Protein AF-A0A0S6YYJ4-F1 (afdb_monomer_lite)

Organism: NCBI:txid1475481

Radius of gyration: 20.2 Å; chains: 1; bounding box: 62×36×44 Å

Foldseek 3Di:
DDDDDDDDDDDDDDDDPDDDAEAAADEDEDPDPPDDDDHYHYDYPPCVLVDQLVRLCVVLVFDDDPQKTKWKAFAAPQCHDPVPWHQPFQDKTFDPQADQDLAPDRFDKTASALVLNCVVVVVGPWMWIFIDGSVQWHWHDDDRTMIGGGMTDGHIFTDDRGRHGDD

Structure (mmCIF, N/CA/C/O backbone):
data_AF-A0A0S6YYJ4-F1
#
_entry.id   AF-A0A0S6YYJ4-F1
#
loop_
_atom_site.group_PDB
_atom_site.id
_atom_site.type_symbol
_atom_site.label_atom_id
_atom_site.label_alt_id
_atom_site.label_comp_id
_atom_site.label_asym_id
_atom_site.label_entity_id
_atom_site.label_seq_id
_atom_site.pdbx_PDB_ins_code
_atom_site.Cartn_x
_atom_site.Cartn_y
_atom_site.Cartn_z
_atom_site.occupancy
_atom_site.B_iso_or_equiv
_atom_site.auth_seq_id
_atom_site.auth_comp_id
_atom_site.auth_asym_id
_atom_site.auth_atom_id
_atom_site.pdbx_PDB_model_num
ATOM 1 N N . MET A 1 1 ? 45.258 -6.338 -15.978 1.00 53.59 1 MET A N 1
ATOM 2 C CA . MET A 1 1 ? 43.999 -6.770 -15.334 1.00 53.59 1 MET A CA 1
ATOM 3 C C . MET A 1 1 ? 43.827 -5.919 -14.090 1.00 53.59 1 MET A C 1
ATOM 5 O O . MET A 1 1 ? 44.724 -5.930 -13.261 1.00 53.59 1 MET A O 1
ATOM 9 N N . ALA A 1 2 ? 42.749 -5.143 -13.988 1.00 66.88 2 ALA A N 1
ATOM 10 C CA . ALA A 1 2 ? 42.392 -4.485 -12.735 1.00 66.88 2 ALA A CA 1
ATOM 11 C C . ALA A 1 2 ? 41.446 -5.420 -11.973 1.00 66.88 2 ALA A C 1
ATOM 13 O O . ALA A 1 2 ? 40.496 -5.934 -12.560 1.00 66.88 2 ALA A O 1
ATOM 14 N N . SER A 1 3 ? 41.733 -5.675 -10.699 1.00 74.06 3 SER A N 1
ATOM 15 C CA . SER A 1 3 ? 40.822 -6.374 -9.793 1.00 74.06 3 SER A CA 1
ATOM 16 C C . SER A 1 3 ? 40.541 -5.456 -8.613 1.00 74.06 3 SER A C 1
ATOM 18 O O . SER A 1 3 ? 41.418 -4.704 -8.189 1.00 74.06 3 SER A O 1
ATOM 20 N N . VAL A 1 4 ? 39.302 -5.473 -8.136 1.00 76.69 4 VAL A N 1
ATOM 21 C CA . VAL A 1 4 ? 38.870 -4.694 -6.979 1.00 76.69 4 VAL A CA 1
ATOM 22 C C . VAL A 1 4 ? 38.324 -5.684 -5.965 1.00 76.69 4 VAL A C 1
ATOM 24 O O . VAL A 1 4 ? 37.428 -6.462 -6.286 1.00 76.69 4 VAL A O 1
ATOM 27 N N . THR A 1 5 ? 38.856 -5.640 -4.748 1.00 83.75 5 THR A N 1
ATOM 28 C CA . THR A 1 5 ? 38.280 -6.326 -3.592 1.00 83.75 5 THR A CA 1
ATOM 29 C C . THR A 1 5 ? 37.592 -5.273 -2.742 1.00 83.75 5 THR A C 1
ATOM 31 O O . THR A 1 5 ? 38.235 -4.321 -2.305 1.00 83.75 5 THR A O 1
ATOM 34 N N . ALA A 1 6 ? 36.293 -5.437 -2.516 1.00 82.31 6 ALA A N 1
ATOM 35 C CA . ALA A 1 6 ? 35.513 -4.578 -1.637 1.00 82.31 6 ALA A CA 1
ATOM 36 C C . ALA A 1 6 ? 34.917 -5.415 -0.499 1.00 82.31 6 ALA A C 1
ATOM 38 O O . ALA A 1 6 ? 34.534 -6.567 -0.708 1.00 82.31 6 ALA A O 1
ATOM 39 N N . CYS A 1 7 ? 34.848 -4.843 0.700 1.00 81.94 7 CYS A N 1
ATOM 40 C CA . CYS A 1 7 ? 34.252 -5.459 1.883 1.00 81.94 7 CYS A CA 1
ATOM 41 C C . CYS A 1 7 ? 33.232 -4.506 2.524 1.00 81.94 7 CYS A C 1
ATOM 43 O O . CYS A 1 7 ? 33.283 -3.294 2.315 1.00 81.94 7 CYS A O 1
ATOM 45 N N . GLY A 1 8 ? 32.287 -5.059 3.287 1.00 87.44 8 GLY A N 1
ATOM 46 C CA . GLY A 1 8 ? 31.156 -4.298 3.824 1.00 87.44 8 GLY A CA 1
ATOM 47 C C . GLY A 1 8 ? 30.145 -3.919 2.736 1.00 87.44 8 GLY A C 1
ATOM 48 O O . GLY A 1 8 ? 29.854 -4.720 1.848 1.00 87.44 8 GLY A O 1
ATOM 49 N N . SER A 1 9 ? 29.609 -2.701 2.812 1.00 82.62 9 SER A N 1
ATOM 50 C CA . SER A 1 9 ? 28.680 -2.156 1.817 1.00 82.62 9 SER A CA 1
ATOM 51 C C . SER A 1 9 ? 29.449 -1.444 0.706 1.00 82.62 9 SER A C 1
ATOM 53 O O . SER A 1 9 ? 30.048 -0.396 0.937 1.00 82.62 9 SER A O 1
ATOM 55 N N . ALA A 1 10 ? 29.409 -1.991 -0.509 1.00 82.69 10 ALA A N 1
ATOM 56 C CA . ALA A 1 10 ? 30.028 -1.395 -1.690 1.00 82.69 10 ALA A CA 1
ATOM 57 C C . ALA A 1 10 ? 28.970 -1.069 -2.751 1.00 82.69 10 ALA A C 1
ATOM 59 O O . ALA A 1 10 ? 28.035 -1.837 -2.961 1.00 82.69 10 ALA A O 1
ATOM 60 N N . SER A 1 11 ? 29.127 0.068 -3.429 1.00 84.25 11 SER A N 1
ATOM 61 C CA . SER A 1 11 ? 28.298 0.473 -4.572 1.00 84.25 11 SER A CA 1
ATOM 62 C C . SER A 1 11 ? 29.189 0.677 -5.792 1.00 84.25 11 SER A C 1
ATOM 64 O O . SER A 1 11 ? 30.257 1.276 -5.681 1.00 84.25 11 SER A O 1
ATOM 66 N N . VAL A 1 12 ? 28.762 0.170 -6.950 1.00 84.38 12 VAL A N 1
ATOM 67 C CA . VAL A 1 12 ? 29.508 0.268 -8.212 1.00 84.38 12 VAL A CA 1
ATOM 68 C C . VAL A 1 12 ? 28.608 0.874 -9.280 1.00 84.38 12 VAL A C 1
ATOM 70 O O . VAL A 1 12 ? 27.524 0.357 -9.542 1.00 84.38 12 VAL A O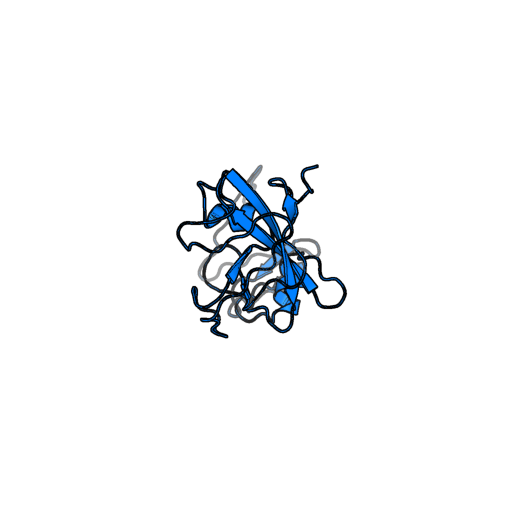 1
ATOM 73 N N . THR A 1 13 ? 29.092 1.929 -9.933 1.00 86.00 13 THR A N 1
ATOM 74 C CA . THR A 1 13 ? 28.468 2.519 -11.122 1.00 86.00 13 THR A CA 1
ATOM 75 C C . THR A 1 13 ? 29.317 2.168 -12.338 1.00 86.00 13 THR A C 1
ATOM 77 O O . THR A 1 13 ? 30.500 2.495 -12.384 1.00 86.00 13 THR A O 1
ATOM 80 N N . ALA A 1 14 ? 28.720 1.489 -13.315 1.00 84.81 14 ALA A N 1
ATOM 81 C CA . ALA A 1 14 ? 29.358 1.111 -14.572 1.00 84.81 14 ALA A CA 1
ATOM 82 C C . ALA A 1 14 ? 28.777 1.961 -15.716 1.00 84.81 14 ALA A C 1
ATOM 84 O O . ALA A 1 14 ? 27.557 2.025 -15.863 1.00 84.81 14 ALA A O 1
ATOM 85 N N . CYS A 1 15 ? 29.628 2.611 -16.513 1.00 84.44 15 CYS A N 1
ATOM 86 C CA . CYS A 1 15 ? 29.230 3.467 -17.637 1.00 84.44 15 CYS A CA 1
ATOM 87 C C . CYS A 1 15 ? 29.940 3.077 -18.945 1.00 84.44 15 CYS A C 1
ATOM 89 O O . CYS A 1 15 ? 30.876 2.273 -18.950 1.00 84.44 15 CYS A O 1
ATOM 91 N N . ASP A 1 16 ? 29.463 3.633 -20.060 1.00 86.75 16 ASP A N 1
ATOM 92 C CA . ASP A 1 16 ? 29.984 3.427 -21.416 1.00 86.75 16 ASP A CA 1
ATOM 93 C C . ASP A 1 16 ? 30.086 1.945 -21.819 1.00 86.75 16 ASP A C 1
ATOM 95 O O . ASP A 1 16 ? 29.070 1.284 -22.022 1.00 86.75 16 ASP A O 1
ATOM 99 N N . SER A 1 17 ? 31.304 1.414 -21.950 1.00 83.56 17 SER A N 1
ATOM 100 C CA . SER A 1 17 ? 31.572 0.037 -22.401 1.00 83.56 17 SER A CA 1
ATOM 101 C C . SER A 1 17 ? 31.858 -0.941 -21.251 1.00 83.56 17 SER A C 1
ATOM 103 O O . SER A 1 17 ? 32.466 -1.991 -21.461 1.00 83.56 17 SER A O 1
ATOM 105 N N . ALA A 1 18 ? 31.452 -0.609 -20.023 1.00 82.44 18 ALA A N 1
ATOM 106 C CA . ALA A 1 18 ? 31.609 -1.487 -18.868 1.00 82.44 18 ALA A CA 1
ATOM 107 C C . ALA A 1 18 ? 30.569 -2.627 -18.852 1.00 82.44 18 ALA A C 1
ATOM 109 O O . ALA A 1 18 ? 29.426 -2.467 -19.277 1.00 82.44 18 ALA A O 1
ATOM 110 N N . SER A 1 19 ? 30.954 -3.790 -18.316 1.00 82.38 19 SER A N 1
ATOM 111 C CA . SER A 1 19 ? 30.056 -4.934 -18.107 1.00 82.38 19 SER A CA 1
ATOM 112 C C . SER A 1 19 ? 30.225 -5.515 -16.704 1.00 82.38 19 SER A C 1
ATOM 114 O O . SER A 1 19 ? 31.321 -5.508 -16.145 1.00 82.38 19 SER A O 1
ATOM 116 N N . VAL A 1 20 ? 29.129 -6.018 -16.132 1.00 85.56 20 VAL A N 1
ATOM 117 C CA . VAL A 1 20 ? 29.106 -6.692 -14.827 1.00 85.56 20 VAL A CA 1
ATOM 118 C C . VAL A 1 20 ? 28.592 -8.111 -15.036 1.00 85.56 20 VAL A C 1
ATOM 120 O O . VAL A 1 20 ? 27.546 -8.310 -15.652 1.00 85.56 20 VAL A O 1
ATOM 123 N N . ARG A 1 21 ? 29.318 -9.111 -14.526 1.00 85.56 21 ARG A N 1
ATOM 124 C CA . ARG A 1 21 ? 28.914 -10.519 -14.606 1.00 85.56 21 ARG A CA 1
ATOM 125 C C . ARG A 1 21 ? 28.317 -10.975 -13.279 1.00 85.56 21 ARG A C 1
ATOM 127 O O . ARG A 1 21 ? 29.031 -11.102 -12.290 1.00 85.56 21 ARG A O 1
ATOM 134 N N . ALA A 1 22 ? 27.026 -11.283 -13.293 1.00 87.50 22 ALA A N 1
ATOM 135 C CA . ALA A 1 22 ? 26.311 -11.885 -12.173 1.00 87.50 22 ALA A CA 1
ATOM 136 C C . ALA A 1 22 ? 26.275 -13.419 -12.319 1.00 87.50 22 ALA A C 1
ATOM 138 O O . ALA A 1 22 ? 25.955 -13.942 -13.389 1.00 87.50 22 ALA A O 1
ATOM 139 N N . SER A 1 23 ? 26.620 -14.156 -11.258 1.00 86.25 23 SER A N 1
ATOM 140 C CA . SER A 1 23 ? 26.485 -15.620 -11.226 1.00 86.25 23 SER A CA 1
ATOM 141 C C . SER A 1 23 ? 25.030 -16.033 -10.947 1.00 86.25 23 SER A C 1
ATOM 143 O O . SER A 1 23 ? 24.192 -15.196 -10.626 1.00 86.25 23 SER A O 1
ATOM 145 N N . LYS A 1 24 ? 24.707 -17.329 -11.077 1.00 85.31 24 LYS A N 1
ATOM 146 C CA . LYS A 1 24 ? 23.324 -17.856 -11.087 1.00 85.31 24 LYS A CA 1
ATOM 147 C C . LYS A 1 24 ? 22.452 -17.438 -9.891 1.00 85.31 24 LYS A C 1
ATOM 149 O O . LYS A 1 24 ? 21.242 -17.374 -10.044 1.00 85.31 24 LYS A O 1
ATOM 154 N N . LEU A 1 25 ? 23.041 -17.184 -8.725 1.00 88.31 25 LEU A N 1
ATOM 155 C CA . LEU A 1 25 ? 22.306 -16.891 -7.487 1.00 88.31 25 LEU A CA 1
ATOM 156 C C . LEU A 1 25 ? 22.320 -15.403 -7.104 1.00 88.31 25 LEU A C 1
ATOM 158 O O . LEU A 1 25 ? 21.831 -15.041 -6.040 1.00 88.31 25 LEU A O 1
ATOM 162 N N . VAL A 1 26 ? 22.882 -14.538 -7.950 1.00 88.81 26 VAL A N 1
ATOM 163 C CA . VAL A 1 26 ? 22.886 -13.091 -7.720 1.00 88.81 26 VAL A CA 1
ATOM 164 C C . VAL A 1 26 ? 21.565 -12.508 -8.213 1.00 88.81 26 VAL A C 1
ATOM 166 O O . VAL A 1 26 ? 21.233 -12.649 -9.391 1.00 88.81 26 VAL A O 1
ATOM 169 N N . ALA A 1 27 ? 20.828 -11.843 -7.324 1.00 91.06 27 ALA A N 1
ATOM 170 C CA . ALA A 1 27 ? 19.645 -11.078 -7.697 1.00 91.06 27 ALA A CA 1
ATOM 171 C C . ALA A 1 27 ? 20.053 -9.807 -8.455 1.00 91.06 27 ALA A C 1
ATOM 173 O O . ALA A 1 27 ? 20.939 -9.069 -8.022 1.00 91.06 27 ALA A O 1
ATOM 174 N N . VAL A 1 28 ? 19.404 -9.553 -9.590 1.00 90.50 28 VAL A N 1
ATOM 175 C CA . VAL A 1 28 ? 19.625 -8.364 -10.416 1.00 90.50 28 VAL A CA 1
ATOM 176 C C . VAL A 1 28 ? 18.293 -7.651 -10.600 1.00 90.50 28 VAL A C 1
ATOM 178 O O . VAL A 1 28 ? 17.378 -8.192 -11.215 1.00 90.50 28 VAL A O 1
ATOM 181 N N . HIS A 1 29 ? 18.190 -6.428 -10.086 1.00 90.50 29 HIS A N 1
ATOM 182 C CA . HIS A 1 29 ? 16.979 -5.618 -10.194 1.00 90.50 29 HIS A CA 1
ATOM 183 C C . HIS A 1 29 ? 17.007 -4.799 -11.484 1.00 90.50 29 HIS A C 1
ATOM 185 O O . HIS A 1 29 ? 17.878 -3.951 -11.691 1.00 90.50 29 HIS A O 1
ATOM 191 N N . LYS A 1 30 ? 16.049 -5.052 -12.374 1.00 91.50 30 LYS A N 1
ATOM 192 C CA . LYS A 1 30 ? 15.919 -4.335 -13.641 1.00 91.50 30 LYS A CA 1
ATOM 193 C C . LYS A 1 30 ? 14.930 -3.184 -13.480 1.00 91.50 30 LYS A C 1
ATOM 195 O O . LYS A 1 30 ? 13.729 -3.402 -13.430 1.00 91.50 30 LYS A O 1
ATOM 200 N N . HIS A 1 31 ? 15.440 -1.954 -13.451 1.00 87.50 31 HIS A N 1
ATOM 201 C CA . HIS A 1 31 ? 14.619 -0.739 -13.320 1.00 87.50 31 HIS A CA 1
ATOM 202 C C . HIS A 1 31 ? 14.275 -0.061 -14.657 1.00 87.50 31 HIS A C 1
ATOM 204 O O . HIS A 1 31 ? 13.481 0.873 -14.689 1.00 87.50 31 HIS A O 1
ATOM 210 N N . SER A 1 32 ? 14.870 -0.494 -15.774 1.00 85.62 32 SER A N 1
ATOM 211 C CA . SER A 1 32 ? 14.609 0.084 -17.097 1.00 85.62 32 SER A CA 1
ATOM 212 C C . SER A 1 32 ? 14.469 -0.996 -18.157 1.00 85.62 32 SER A C 1
ATOM 214 O O . SER A 1 32 ? 15.314 -1.885 -18.267 1.00 85.62 32 SER A O 1
ATOM 216 N N . ALA A 1 33 ? 13.438 -0.881 -18.998 1.00 85.94 33 ALA A N 1
ATOM 217 C CA . ALA A 1 33 ? 13.220 -1.797 -20.118 1.00 85.94 33 ALA A CA 1
ATOM 218 C C . ALA A 1 33 ? 14.346 -1.721 -21.165 1.00 85.94 33 ALA A C 1
ATOM 220 O O . ALA A 1 33 ? 14.504 -2.632 -21.972 1.00 85.94 33 ALA A O 1
ATOM 221 N N . ARG A 1 34 ? 15.160 -0.656 -21.131 1.00 87.06 34 ARG A N 1
ATOM 222 C CA . ARG A 1 34 ? 16.333 -0.483 -22.000 1.00 87.06 34 ARG A CA 1
ATOM 223 C C . ARG A 1 34 ? 17.547 -1.296 -21.539 1.00 87.06 34 ARG A C 1
ATOM 225 O O . ARG A 1 34 ? 18.479 -1.471 -22.320 1.00 87.06 34 ARG A O 1
ATOM 232 N N . ALA A 1 35 ? 17.560 -1.776 -20.294 1.00 87.38 35 ALA A N 1
ATOM 233 C CA . ALA A 1 35 ? 18.663 -2.570 -19.771 1.00 87.38 35 ALA A CA 1
ATOM 234 C C . ALA A 1 35 ? 18.682 -3.965 -20.417 1.00 87.38 35 ALA A C 1
ATOM 236 O O . ALA A 1 35 ? 17.682 -4.684 -20.405 1.00 87.38 35 ALA A O 1
ATOM 237 N N . LYS A 1 36 ? 19.844 -4.357 -20.949 1.00 86.19 36 LYS A N 1
ATOM 238 C CA . LYS A 1 36 ? 20.110 -5.715 -21.437 1.00 86.19 36 LYS A CA 1
ATOM 239 C C . LYS A 1 36 ? 20.833 -6.487 -20.340 1.00 86.19 36 LYS A C 1
ATOM 241 O O . LYS A 1 36 ? 21.943 -6.119 -19.971 1.00 86.19 36 LYS A O 1
ATOM 246 N N . ILE A 1 37 ? 20.201 -7.533 -19.817 1.00 86.62 37 ILE A N 1
ATOM 247 C CA . ILE A 1 37 ? 20.731 -8.329 -18.705 1.00 86.62 37 ILE A CA 1
ATOM 248 C C . ILE A 1 37 ? 20.789 -9.792 -19.139 1.00 86.62 37 ILE A C 1
ATOM 250 O O . ILE A 1 37 ? 19.798 -10.343 -19.612 1.00 86.62 37 ILE A O 1
ATOM 254 N N . SER A 1 38 ? 21.954 -10.417 -18.969 1.00 81.00 38 SER A N 1
ATOM 255 C CA . SER A 1 38 ? 22.173 -11.845 -19.203 1.00 81.00 38 SER A CA 1
ATOM 256 C C . SER A 1 38 ? 22.926 -12.445 -18.012 1.00 81.00 38 SER A C 1
ATOM 258 O O . SER A 1 38 ? 24.121 -12.195 -17.849 1.00 81.00 38 SER A O 1
ATOM 260 N N . GLY A 1 39 ? 22.229 -13.222 -17.178 1.00 81.94 39 GLY A N 1
ATOM 261 C CA . GLY A 1 39 ? 22.765 -13.833 -15.954 1.00 81.94 39 GLY A CA 1
ATOM 262 C C . GLY A 1 39 ? 22.032 -13.387 -14.684 1.00 81.94 39 GLY A C 1
ATOM 263 O O . GLY A 1 39 ? 21.265 -12.427 -14.707 1.00 81.94 39 GLY A O 1
ATOM 264 N N . GLY A 1 40 ? 22.282 -14.094 -13.580 1.00 87.38 40 GLY A N 1
ATOM 265 C CA . GLY A 1 40 ? 21.591 -13.875 -12.307 1.00 87.38 40 GLY A CA 1
ATOM 266 C C . GLY A 1 40 ? 20.118 -14.295 -12.300 1.00 87.38 40 GLY A C 1
ATOM 267 O O . GLY A 1 40 ? 19.611 -14.892 -13.251 1.00 87.38 40 GLY A O 1
ATOM 268 N N . VAL A 1 41 ? 19.447 -13.972 -11.195 1.00 89.94 41 VAL A N 1
ATOM 269 C CA . VAL A 1 41 ? 17.987 -14.010 -11.052 1.00 89.94 41 VAL A CA 1
ATOM 270 C C . VAL A 1 41 ? 17.476 -12.593 -11.284 1.00 89.94 41 VAL A C 1
ATOM 272 O O . VAL A 1 41 ? 17.759 -11.699 -10.487 1.00 89.94 41 VAL A O 1
ATOM 275 N N . VAL A 1 42 ? 16.770 -12.365 -12.391 1.00 89.44 42 VAL A N 1
ATOM 276 C CA . VAL A 1 42 ? 16.291 -11.025 -12.752 1.00 89.44 42 VAL A CA 1
ATOM 277 C C . VAL A 1 42 ? 14.965 -10.741 -12.056 1.00 89.44 42 VAL A C 1
ATOM 279 O O . VAL A 1 42 ? 13.978 -11.432 -12.294 1.00 89.44 42 VAL A O 1
ATOM 282 N N . LEU A 1 43 ? 14.952 -9.701 -11.226 1.00 86.31 43 LEU A N 1
ATOM 283 C CA . LEU A 1 43 ? 13.751 -9.116 -10.641 1.00 86.31 43 LEU A CA 1
ATOM 284 C C . LEU A 1 43 ? 13.367 -7.907 -11.494 1.00 86.31 43 LEU A C 1
ATOM 286 O O . LEU A 1 43 ? 14.032 -6.868 -11.458 1.00 86.31 43 LEU A O 1
ATOM 290 N N . ASP A 1 44 ? 12.356 -8.082 -12.344 1.00 85.75 44 ASP A N 1
ATOM 291 C CA . ASP A 1 44 ? 11.940 -7.056 -13.296 1.00 85.75 44 ASP A CA 1
ATOM 292 C C . ASP A 1 44 ? 10.975 -6.061 -12.636 1.00 85.75 44 ASP A C 1
ATOM 294 O O . ASP A 1 44 ? 9.855 -6.412 -12.282 1.00 85.75 44 ASP A O 1
ATOM 298 N N . HIS A 1 45 ? 11.427 -4.818 -12.465 1.00 85.38 45 HIS A N 1
ATOM 299 C CA . HIS A 1 45 ? 10.624 -3.700 -11.964 1.00 85.38 45 HIS A CA 1
ATOM 300 C C . HIS A 1 45 ? 10.146 -2.785 -13.103 1.00 85.38 45 HIS A C 1
ATOM 302 O O . HIS A 1 45 ? 9.687 -1.670 -12.857 1.00 85.38 45 HIS A O 1
ATOM 308 N N . THR A 1 46 ? 10.294 -3.200 -14.363 1.00 84.75 46 THR A N 1
ATOM 309 C CA . THR A 1 46 ? 9.823 -2.412 -15.502 1.00 84.75 46 THR A CA 1
ATOM 310 C C . THR A 1 46 ? 8.315 -2.566 -15.640 1.00 84.75 46 THR A C 1
ATOM 312 O O . THR A 1 46 ? 7.813 -3.679 -15.739 1.00 84.75 46 THR A O 1
ATOM 315 N N . GLY A 1 47 ? 7.577 -1.453 -15.639 1.00 82.00 47 GLY A N 1
ATOM 316 C CA . GLY A 1 47 ? 6.122 -1.487 -15.773 1.00 82.00 47 GLY A CA 1
ATOM 317 C C . GLY A 1 47 ? 5.349 -1.565 -14.457 1.00 82.00 47 GLY A C 1
ATOM 318 O O . GLY A 1 47 ? 4.130 -1.686 -14.514 1.00 82.00 47 GLY A O 1
ATOM 319 N N . VAL A 1 48 ? 6.006 -1.455 -13.294 1.00 84.56 48 VAL A N 1
ATOM 320 C CA . VAL A 1 48 ? 5.321 -1.393 -11.983 1.00 84.56 48 VAL A CA 1
ATOM 321 C C . VAL A 1 48 ? 4.306 -0.246 -11.907 1.00 84.56 48 VAL A C 1
ATOM 323 O O . VAL A 1 48 ? 3.318 -0.328 -11.188 1.00 84.56 48 VAL A O 1
ATOM 326 N N . GLU A 1 49 ? 4.510 0.811 -12.696 1.00 82.69 49 GLU A N 1
ATOM 327 C CA . GLU A 1 49 ? 3.590 1.941 -12.837 1.00 82.69 49 GLU A CA 1
ATOM 328 C C . GLU A 1 49 ? 2.307 1.609 -13.622 1.00 82.69 49 GLU A C 1
ATOM 330 O O . GLU A 1 49 ? 1.377 2.412 -13.673 1.00 82.69 49 GLU A O 1
ATOM 335 N N . LYS A 1 50 ? 2.253 0.439 -14.265 1.00 87.06 50 LYS A N 1
ATOM 336 C CA . LYS A 1 50 ? 1.133 -0.016 -15.101 1.00 87.06 50 LYS A CA 1
ATOM 337 C C . LYS A 1 50 ? 0.350 -1.162 -14.477 1.00 87.06 50 LYS A C 1
ATOM 339 O O . LYS A 1 50 ? -0.499 -1.733 -15.157 1.00 87.06 50 LYS A O 1
ATOM 344 N N . PHE A 1 51 ? 0.638 -1.502 -13.223 1.00 93.44 51 PHE A N 1
ATOM 345 C CA . PHE A 1 51 ? -0.065 -2.574 -12.542 1.00 93.44 51 PHE A CA 1
ATOM 346 C C . PHE A 1 51 ? -1.571 -2.329 -12.512 1.00 93.44 51 PHE A C 1
ATOM 348 O O . PHE A 1 51 ? -2.063 -1.242 -12.185 1.00 93.44 51 PHE A O 1
ATOM 355 N N . SER A 1 52 ? -2.301 -3.390 -12.832 1.00 94.94 52 SER A N 1
ATOM 356 C CA . SER A 1 52 ? -3.685 -3.559 -12.419 1.00 94.94 52 SER A CA 1
ATOM 357 C C . SER A 1 52 ? -3.803 -3.513 -10.889 1.00 94.94 52 SER A C 1
ATOM 359 O O . SER A 1 52 ? -2.817 -3.542 -10.146 1.00 94.94 52 SER A O 1
ATOM 361 N N . ALA A 1 53 ? -5.032 -3.411 -10.387 1.00 96.88 53 ALA A N 1
ATOM 362 C CA . ALA A 1 53 ? -5.271 -3.365 -8.950 1.00 96.88 53 ALA A CA 1
ATOM 363 C C . ALA A 1 53 ? -4.808 -4.646 -8.236 1.00 96.88 53 ALA A C 1
ATOM 365 O O . ALA A 1 53 ? -4.268 -4.569 -7.133 1.00 96.88 53 ALA A O 1
ATOM 366 N N . ASP A 1 54 ? -5.012 -5.808 -8.856 1.00 97.12 54 ASP A N 1
ATOM 367 C CA . ASP A 1 54 ? -4.594 -7.103 -8.326 1.00 97.12 54 ASP A CA 1
ATOM 368 C C . ASP A 1 54 ? -3.071 -7.261 -8.328 1.00 97.12 54 ASP A C 1
ATOM 370 O O . ASP A 1 54 ? -2.514 -7.580 -7.276 1.00 97.12 54 ASP A O 1
ATOM 374 N N . GLU A 1 55 ? -2.392 -6.928 -9.431 1.00 95.62 55 GLU A N 1
ATOM 375 C CA . GLU A 1 55 ? -0.922 -6.931 -9.499 1.00 95.62 55 GLU A CA 1
ATOM 376 C C . GLU A 1 55 ? -0.308 -5.975 -8.468 1.00 95.62 55 GLU A C 1
ATOM 378 O O . GLU A 1 55 ? 0.667 -6.315 -7.799 1.00 95.62 55 GLU A O 1
ATOM 383 N N . TRP A 1 56 ? -0.899 -4.790 -8.279 1.00 96.94 56 TRP A N 1
ATOM 384 C CA . TRP A 1 56 ? -0.441 -3.832 -7.272 1.00 96.94 56 TRP A CA 1
ATOM 385 C C . TRP A 1 56 ? -0.610 -4.380 -5.851 1.00 96.94 56 TRP A C 1
ATOM 387 O O . TRP A 1 56 ? 0.291 -4.247 -5.019 1.00 96.94 56 TRP A O 1
ATOM 397 N N . CYS A 1 57 ? -1.745 -5.026 -5.565 1.00 98.06 57 CYS A N 1
ATOM 398 C CA . CYS A 1 57 ? -1.964 -5.683 -4.282 1.00 98.06 57 CYS A CA 1
ATOM 399 C C . CYS A 1 57 ? -0.939 -6.797 -4.034 1.00 98.06 57 CYS A C 1
ATOM 401 O O . CYS A 1 57 ? -0.354 -6.840 -2.953 1.00 98.06 57 CYS A O 1
ATOM 403 N N . GLU A 1 58 ? -0.694 -7.663 -5.018 1.00 96.00 58 GLU A N 1
ATOM 404 C CA . GLU A 1 58 ? 0.285 -8.748 -4.915 1.00 96.00 58 GLU A CA 1
ATOM 405 C C . GLU A 1 58 ? 1.700 -8.204 -4.691 1.00 96.00 58 GLU A C 1
ATOM 407 O O . GLU A 1 58 ? 2.372 -8.589 -3.732 1.00 96.00 58 GLU A O 1
ATOM 412 N N . TYR A 1 59 ? 2.118 -7.239 -5.511 1.00 94.00 59 TYR A N 1
ATOM 413 C CA . TYR A 1 59 ? 3.445 -6.633 -5.441 1.00 94.00 59 TYR A CA 1
ATOM 414 C C . TYR A 1 59 ? 3.732 -5.976 -4.084 1.00 94.00 59 TYR A C 1
ATOM 416 O O . TYR A 1 59 ? 4.854 -6.046 -3.579 1.00 94.00 59 TYR A O 1
ATOM 424 N N . HIS A 1 60 ? 2.725 -5.352 -3.466 1.00 95.50 60 HIS A N 1
ATOM 425 C CA . HIS A 1 60 ? 2.860 -4.704 -2.159 1.00 95.50 60 HIS A CA 1
ATOM 426 C C . HIS A 1 60 ? 2.496 -5.601 -0.965 1.00 95.50 60 HIS A C 1
ATOM 428 O O . HIS A 1 60 ? 2.496 -5.119 0.169 1.00 95.50 60 HIS A O 1
ATOM 434 N N . GLY A 1 61 ? 2.191 -6.884 -1.186 1.00 96.50 61 GLY A N 1
ATOM 435 C CA . GLY A 1 61 ? 1.824 -7.819 -0.118 1.00 96.50 61 GLY A CA 1
ATOM 436 C C . GLY A 1 61 ? 0.495 -7.483 0.569 1.00 96.50 61 GLY A C 1
ATOM 437 O O . GLY A 1 61 ? 0.290 -7.814 1.738 1.00 96.50 61 GLY A O 1
ATOM 438 N N . VAL A 1 62 ? -0.412 -6.804 -0.134 1.00 98.38 62 VAL A N 1
ATOM 439 C CA . VAL A 1 62 ? -1.742 -6.453 0.367 1.00 98.38 62 VAL A CA 1
ATOM 440 C C . VAL A 1 62 ? -2.579 -7.718 0.513 1.00 98.38 62 VAL A C 1
ATOM 442 O O . VAL A 1 62 ? -2.788 -8.470 -0.439 1.00 98.38 62 VAL A O 1
ATOM 445 N N . LYS A 1 63 ? -3.127 -7.937 1.710 1.00 98.12 63 LYS A N 1
ATOM 446 C CA . LYS A 1 63 ? -4.035 -9.057 1.958 1.00 98.12 63 LYS A CA 1
ATOM 447 C C . LYS A 1 63 ? -5.348 -8.833 1.211 1.00 98.12 63 LYS A C 1
ATOM 449 O O . LYS A 1 63 ? -6.083 -7.896 1.517 1.00 98.12 63 LYS A O 1
ATOM 454 N N . VAL A 1 64 ? -5.668 -9.735 0.288 1.00 98.56 64 VAL A N 1
ATOM 455 C CA . VAL A 1 64 ? -6.954 -9.768 -0.417 1.00 98.56 64 VAL A CA 1
ATOM 456 C C . VAL A 1 64 ? -7.750 -10.989 0.036 1.00 98.56 64 VAL A C 1
ATOM 458 O O . VAL A 1 64 ? -7.264 -12.115 -0.004 1.00 98.56 64 VAL A O 1
ATOM 461 N N . SER A 1 65 ? -8.995 -10.781 0.463 1.00 98.06 65 SER A N 1
ATOM 462 C CA . SER A 1 65 ? -9.926 -11.855 0.818 1.00 98.06 65 SER A CA 1
ATOM 463 C C . SER A 1 65 ? -11.277 -11.601 0.168 1.00 98.06 65 SER A C 1
ATOM 465 O O . SER A 1 65 ? -11.854 -10.529 0.334 1.00 98.06 65 SER A O 1
ATOM 467 N N . ARG A 1 66 ? -11.782 -12.580 -0.597 1.00 97.00 66 ARG A N 1
ATOM 468 C CA . ARG A 1 66 ? -13.071 -12.493 -1.315 1.00 97.00 66 ARG A CA 1
ATOM 469 C C . ARG A 1 66 ? -13.218 -11.194 -2.135 1.00 97.00 66 ARG A C 1
ATOM 471 O O . ARG A 1 66 ? -14.267 -10.557 -2.116 1.00 97.00 66 ARG A O 1
ATOM 478 N N . GLY A 1 67 ? -12.147 -10.783 -2.819 1.00 98.12 67 GLY A N 1
ATOM 479 C CA . GLY A 1 67 ? -12.116 -9.568 -3.647 1.00 98.12 67 GLY A CA 1
ATOM 480 C C . GLY A 1 67 ? -12.023 -8.245 -2.875 1.00 98.12 67 GLY A C 1
ATOM 481 O O . GLY A 1 67 ? -12.165 -7.182 -3.479 1.00 98.12 67 GLY A O 1
ATOM 482 N N . VAL A 1 68 ? -11.788 -8.286 -1.560 1.00 98.75 68 VAL A N 1
ATOM 483 C CA . VAL A 1 68 ? -11.594 -7.104 -0.711 1.00 98.75 68 VAL A CA 1
ATOM 484 C C . VAL A 1 68 ? -10.139 -7.034 -0.253 1.00 98.75 68 VAL A C 1
ATOM 486 O O . VAL A 1 68 ? -9.657 -7.949 0.411 1.00 98.75 68 VAL A O 1
ATOM 489 N N . ALA A 1 69 ? -9.458 -5.948 -0.610 1.00 98.75 69 ALA A N 1
ATOM 490 C CA . ALA A 1 69 ? -8.111 -5.609 -0.171 1.00 98.75 69 ALA A CA 1
ATOM 491 C C . ALA A 1 69 ? -8.142 -4.911 1.196 1.00 98.75 69 ALA A C 1
ATOM 493 O O . ALA A 1 69 ? -8.937 -3.989 1.399 1.00 98.75 69 ALA A O 1
ATOM 494 N N . THR A 1 70 ? -7.264 -5.323 2.113 1.00 98.81 70 THR A N 1
ATOM 495 C CA . THR A 1 70 ? -7.013 -4.622 3.379 1.00 98.81 70 THR A CA 1
ATOM 496 C C . THR A 1 70 ? -5.937 -3.561 3.180 1.00 98.81 70 THR A C 1
ATOM 498 O O . THR A 1 70 ? -4.780 -3.890 2.933 1.00 98.81 70 THR A O 1
ATOM 501 N N . LEU A 1 71 ? -6.319 -2.293 3.299 1.00 98.81 71 LEU A N 1
ATOM 502 C CA . LEU A 1 71 ? -5.436 -1.134 3.147 1.00 98.81 71 LEU A CA 1
ATOM 503 C C . LEU A 1 71 ? -5.484 -0.268 4.401 1.00 98.81 71 LEU A C 1
ATOM 505 O O . LEU A 1 71 ? -6.284 -0.522 5.297 1.00 98.81 71 LEU A O 1
ATOM 509 N N . TYR A 1 72 ? -4.643 0.761 4.462 1.00 98.88 72 TYR A N 1
ATOM 510 C CA . TYR A 1 72 ? -4.448 1.534 5.682 1.00 98.88 72 TYR A CA 1
ATOM 511 C C . TYR A 1 72 ? -4.578 3.033 5.462 1.00 98.88 72 TYR A C 1
ATOM 513 O O . TYR A 1 7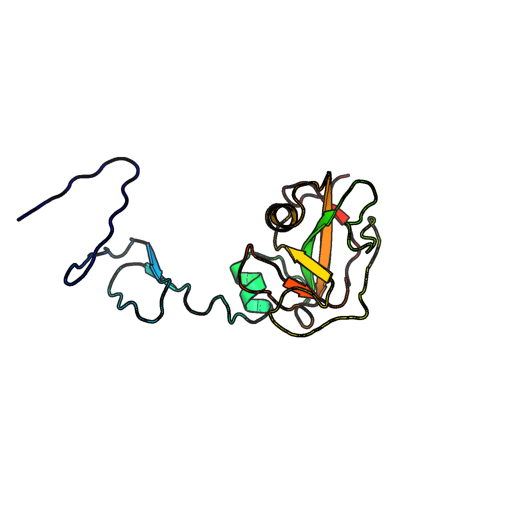2 ? -4.172 3.579 4.429 1.00 98.88 72 TYR A O 1
ATOM 521 N N . LYS A 1 73 ? -5.114 3.707 6.478 1.00 98.75 73 LYS A N 1
ATOM 522 C CA . LYS A 1 73 ? -5.193 5.162 6.565 1.00 98.75 73 LYS A CA 1
ATOM 523 C C . LYS A 1 73 ? -4.529 5.630 7.853 1.00 98.75 73 LYS A C 1
ATOM 525 O O . LYS A 1 73 ? -4.771 5.060 8.908 1.00 98.75 73 LYS A O 1
ATOM 530 N N . ALA A 1 74 ? -3.716 6.672 7.746 1.00 98.75 74 ALA A N 1
ATOM 531 C CA . ALA A 1 74 ? -3.187 7.412 8.880 1.00 98.75 74 ALA A CA 1
ATOM 532 C C . ALA A 1 74 ? -4.135 8.585 9.171 1.00 98.75 74 ALA A C 1
ATOM 534 O O . ALA A 1 74 ? -4.563 9.267 8.230 1.00 98.75 74 ALA A O 1
ATOM 535 N N . VAL A 1 75 ? -4.492 8.775 10.439 1.00 98.69 75 VAL A N 1
ATOM 536 C CA . VAL A 1 75 ? -5.481 9.758 10.907 1.00 98.69 75 VAL A CA 1
ATOM 537 C C . VAL A 1 75 ? -5.034 10.408 12.218 1.00 98.69 75 VAL A C 1
ATOM 539 O O . VAL A 1 75 ? -4.098 9.940 12.869 1.00 98.69 75 VAL A O 1
ATOM 542 N N . ASN A 1 76 ? -5.660 11.529 12.567 1.00 98.38 76 ASN A N 1
ATOM 543 C CA . ASN A 1 76 ? -5.450 12.219 13.838 1.00 98.38 76 ASN A CA 1
ATOM 544 C C . ASN A 1 76 ? -6.341 11.625 14.947 1.00 98.38 76 ASN A C 1
ATOM 546 O O . ASN A 1 76 ? -7.044 10.633 14.731 1.00 98.38 76 ASN A O 1
ATOM 550 N N . ASP A 1 77 ? -6.325 12.243 16.130 1.00 97.81 77 ASP A N 1
ATOM 551 C CA . ASP A 1 77 ? -7.093 11.786 17.294 1.00 97.81 77 ASP A CA 1
ATOM 552 C C . ASP A 1 77 ? -8.612 11.864 17.082 1.00 97.81 77 ASP A C 1
ATOM 554 O O . ASP A 1 77 ? -9.360 11.103 17.693 1.00 97.81 77 ASP A O 1
ATOM 558 N N . GLU A 1 78 ? -9.065 12.712 16.156 1.00 98.06 78 GLU A N 1
ATOM 559 C CA . GLU A 1 78 ? -10.458 12.824 15.718 1.00 98.06 78 GLU A CA 1
ATOM 560 C C . GLU A 1 78 ? -10.813 11.883 14.552 1.00 98.06 78 GLU A C 1
ATOM 562 O O . GLU A 1 78 ? -11.830 12.080 13.888 1.00 98.06 78 GLU A O 1
ATOM 567 N N . TRP A 1 79 ? -9.985 10.870 14.273 1.00 98.25 79 TRP A N 1
ATOM 568 C CA . TRP A 1 79 ? -10.208 9.874 13.216 1.00 98.25 79 TRP A CA 1
ATOM 569 C C . TRP A 1 79 ? -10.329 10.449 11.805 1.00 98.25 79 TRP A C 1
ATOM 571 O O . TRP A 1 79 ? -10.946 9.852 10.919 1.00 98.25 79 TRP A O 1
ATOM 581 N N . THR A 1 80 ? -9.718 11.603 11.560 1.00 98.19 80 THR A N 1
ATOM 582 C CA . THR A 1 80 ? -9.787 12.283 10.272 1.00 98.19 80 THR A CA 1
ATOM 583 C C . THR A 1 80 ? -8.420 12.800 9.824 1.00 98.19 80 THR A C 1
ATOM 585 O O . THR A 1 80 ? -7.366 12.450 10.353 1.00 98.19 80 THR A O 1
ATOM 588 N N . THR A 1 81 ? -8.429 13.591 8.759 1.00 96.12 81 THR A N 1
ATOM 589 C CA . THR A 1 81 ? -7.291 14.372 8.280 1.00 96.12 81 THR A CA 1
ATOM 590 C C . THR A 1 81 ? -7.778 15.782 7.951 1.00 96.12 81 THR A C 1
ATOM 592 O O . THR A 1 81 ? -8.975 16.065 7.996 1.00 96.12 81 THR A O 1
ATOM 595 N N . SER A 1 82 ? -6.890 16.660 7.482 1.00 92.25 82 SER A N 1
ATOM 596 C CA . SER A 1 82 ? -7.270 17.974 6.931 1.00 92.25 82 SER A CA 1
ATOM 597 C C . SER A 1 82 ? -8.252 17.918 5.743 1.00 92.25 82 SER A C 1
ATOM 599 O O . SER A 1 82 ? -8.714 18.956 5.274 1.00 92.25 82 SER A O 1
ATOM 601 N N . ARG A 1 83 ? -8.581 16.719 5.233 1.00 90.50 83 ARG A N 1
ATOM 602 C CA . ARG A 1 83 ? -9.595 16.484 4.192 1.00 90.50 83 ARG A CA 1
ATOM 603 C C . ARG A 1 83 ? -11.003 16.204 4.741 1.00 90.50 83 ARG A C 1
ATOM 605 O O . ARG A 1 83 ? -11.931 16.162 3.943 1.00 90.50 83 ARG A O 1
ATOM 612 N N . GLY A 1 84 ? -11.169 16.006 6.051 1.00 93.81 84 GLY A N 1
ATOM 613 C CA . GLY A 1 84 ? -12.475 15.978 6.727 1.00 93.81 84 GLY A CA 1
ATOM 614 C C . GLY A 1 84 ? -13.315 14.702 6.579 1.00 93.81 84 GLY A C 1
ATOM 615 O O . GLY A 1 84 ? -14.473 14.697 6.984 1.00 93.81 84 GLY A O 1
ATOM 616 N N . VAL A 1 85 ? -12.776 13.619 6.009 1.00 97.44 85 VAL A N 1
ATOM 617 C CA . VAL A 1 85 ? -13.465 12.313 5.988 1.00 97.44 85 VAL A CA 1
ATOM 618 C C . VAL A 1 85 ? -13.286 11.620 7.337 1.00 97.44 85 VAL A C 1
ATOM 620 O O . VAL A 1 85 ? -12.161 11.535 7.826 1.00 97.44 85 VAL A O 1
ATOM 623 N N . ASP A 1 86 ? -14.375 11.111 7.905 1.00 98.25 86 ASP A N 1
ATOM 624 C CA . ASP A 1 86 ? -14.371 10.355 9.158 1.00 98.25 86 ASP A CA 1
ATOM 625 C C . ASP A 1 86 ? -14.027 8.875 8.920 1.00 98.25 86 ASP A C 1
ATOM 627 O O . ASP A 1 86 ? -14.669 8.186 8.122 1.00 98.25 86 ASP A O 1
ATOM 631 N N . TYR A 1 87 ? -13.008 8.391 9.629 1.00 98.56 87 TYR A N 1
ATOM 632 C CA . TYR A 1 87 ? -12.536 7.007 9.623 1.00 98.56 87 TYR A CA 1
ATOM 633 C C . TYR A 1 87 ? -12.665 6.337 10.998 1.00 98.56 87 TYR A C 1
ATOM 635 O O . TYR A 1 87 ? -11.972 5.355 11.258 1.00 98.56 87 TYR A O 1
ATOM 643 N N . SER A 1 88 ? -13.545 6.838 11.870 1.00 98.38 88 SER A N 1
ATOM 644 C CA . SER A 1 88 ? -13.775 6.263 13.200 1.00 98.38 88 SER A CA 1
ATOM 645 C C . SER A 1 88 ? -14.002 4.745 13.130 1.00 98.38 88 SER A C 1
ATOM 647 O O . SER A 1 88 ? -14.672 4.282 12.199 1.00 98.38 88 SER A O 1
ATOM 649 N N . PRO A 1 89 ? -13.485 3.943 14.081 1.00 98.44 89 PRO A N 1
ATOM 650 C CA . PRO A 1 89 ? -13.707 2.502 14.096 1.00 98.44 89 PRO A CA 1
ATOM 651 C C . PRO A 1 89 ? -15.192 2.146 13.945 1.00 98.44 89 PRO A C 1
ATOM 653 O O . PRO A 1 89 ? -16.064 2.761 14.555 1.00 98.44 89 PRO A O 1
ATOM 656 N N . GLY A 1 90 ? -15.494 1.174 13.085 1.00 98.19 90 GLY A N 1
ATOM 657 C CA . GLY A 1 90 ? -16.863 0.814 12.709 1.00 98.19 90 GLY A CA 1
ATOM 658 C C . GLY A 1 90 ? -17.414 1.547 11.477 1.00 98.19 90 GLY A C 1
ATOM 659 O O . GLY A 1 90 ? -18.346 1.043 10.844 1.00 98.19 90 GLY A O 1
ATOM 660 N N . SER A 1 91 ? -16.843 2.691 11.085 1.00 98.38 91 SER A N 1
ATOM 661 C CA . SER A 1 91 ? -17.331 3.482 9.949 1.00 98.38 91 SER A CA 1
ATOM 662 C C . SER A 1 91 ? -17.007 2.848 8.588 1.00 98.38 91 SER A C 1
ATOM 664 O O . SER A 1 91 ? -16.159 1.961 8.463 1.00 98.38 91 SER A O 1
ATOM 666 N N . LYS A 1 92 ? -17.716 3.290 7.540 1.00 98.56 92 LYS A N 1
ATOM 667 C CA . LYS A 1 92 ? -17.500 2.887 6.138 1.00 98.56 92 LYS A CA 1
ATOM 668 C C . LYS A 1 92 ? -17.574 4.114 5.221 1.00 98.56 92 LYS A C 1
ATOM 670 O O . LYS A 1 92 ? -18.591 4.306 4.552 1.00 98.56 92 LYS A O 1
ATOM 675 N N . PRO A 1 93 ? -16.544 4.977 5.219 1.00 98.31 93 PRO A N 1
ATOM 676 C CA . PRO A 1 93 ? -16.586 6.221 4.466 1.00 98.31 93 PRO A CA 1
ATOM 677 C C . PRO A 1 93 ? -16.694 5.982 2.956 1.00 98.31 93 PRO A C 1
ATOM 679 O O . PRO A 1 93 ? -16.211 4.981 2.416 1.00 98.31 93 PRO A O 1
ATOM 682 N N . ALA A 1 94 ? -17.302 6.947 2.273 1.00 98.38 94 ALA A N 1
ATOM 683 C CA . ALA A 1 94 ? -17.410 7.030 0.822 1.00 98.38 94 ALA A CA 1
ATOM 684 C C . ALA A 1 94 ? -17.120 8.467 0.367 1.00 98.38 94 ALA A C 1
ATOM 686 O O . ALA A 1 94 ? -17.324 9.410 1.131 1.00 98.38 94 ALA A O 1
ATOM 687 N N . CYS A 1 95 ? -16.654 8.636 -0.868 1.00 96.56 95 CYS A N 1
ATOM 688 C CA . CYS A 1 95 ? -16.468 9.939 -1.496 1.00 96.56 95 CYS A CA 1
ATOM 689 C C . CYS A 1 95 ? -17.375 10.090 -2.724 1.00 96.56 95 CYS A C 1
ATOM 691 O O . CYS A 1 95 ? -17.784 9.106 -3.341 1.00 96.56 95 CYS A O 1
ATOM 693 N N . ASN A 1 96 ? -17.662 11.337 -3.095 1.00 95.44 96 ASN A N 1
ATOM 694 C CA . ASN A 1 96 ? -18.523 11.663 -4.239 1.00 95.44 96 ASN A CA 1
ATOM 695 C C . ASN A 1 96 ? -17.729 12.125 -5.473 1.00 95.44 96 ASN A C 1
ATOM 697 O O . ASN A 1 96 ? -18.307 12.347 -6.530 1.00 95.44 96 ASN A O 1
ATOM 701 N N . ASP A 1 97 ? -16.412 12.279 -5.343 1.00 96.50 97 ASP A N 1
ATOM 702 C CA . ASP A 1 97 ? -15.498 12.852 -6.336 1.00 96.50 97 ASP A CA 1
ATOM 703 C C . ASP A 1 97 ? -14.545 11.808 -6.945 1.00 96.50 97 ASP A C 1
ATOM 705 O O . ASP A 1 97 ? -13.487 12.159 -7.468 1.00 96.50 97 ASP A O 1
ATOM 709 N N . PHE A 1 98 ? -14.877 10.514 -6.8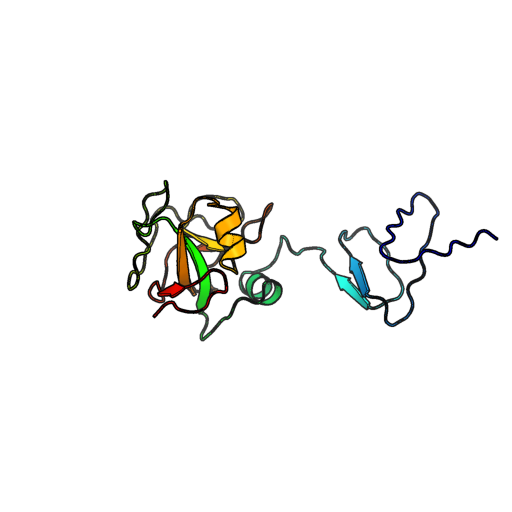54 1.00 97.69 98 PHE A N 1
ATOM 710 C CA . PHE A 1 98 ? -13.990 9.455 -7.335 1.00 97.69 98 PHE A CA 1
ATOM 711 C C . PHE A 1 98 ? -13.654 9.615 -8.826 1.00 97.69 98 PHE A C 1
ATOM 713 O O . PHE A 1 98 ? -14.535 9.780 -9.669 1.00 97.69 98 PHE A O 1
ATOM 720 N N . SER A 1 99 ? -12.365 9.515 -9.145 1.00 97.12 99 SER A N 1
ATOM 721 C CA . SER A 1 99 ? -11.821 9.611 -10.496 1.00 97.12 99 SER A CA 1
ATOM 722 C C . SER A 1 99 ? -10.932 8.407 -10.779 1.00 97.12 99 SER A C 1
ATOM 724 O O . SER A 1 99 ? -9.938 8.198 -10.082 1.00 97.12 99 SER A O 1
ATOM 726 N N . ASP A 1 100 ? -11.250 7.644 -11.825 1.00 96.06 100 ASP A N 1
ATOM 727 C CA . ASP A 1 100 ? -10.528 6.422 -12.191 1.00 96.06 100 ASP A CA 1
ATOM 728 C C . ASP A 1 100 ? -9.259 6.702 -13.020 1.00 96.06 100 ASP A C 1
ATOM 730 O O . ASP A 1 100 ? -9.105 6.281 -14.162 1.00 96.06 100 ASP A O 1
ATOM 734 N N . THR A 1 101 ? -8.356 7.487 -12.440 1.00 95.50 101 THR A N 1
ATOM 735 C CA . THR A 1 101 ? -7.057 7.867 -13.016 1.00 95.50 101 THR A CA 1
ATOM 736 C C . THR A 1 101 ? -5.935 7.514 -12.049 1.00 95.50 101 THR A C 1
ATOM 738 O O . THR A 1 101 ? -6.157 7.473 -10.844 1.00 95.50 101 THR A O 1
ATOM 741 N N . ASP A 1 102 ? -4.711 7.313 -12.524 1.00 92.81 102 ASP A N 1
ATOM 742 C CA . ASP A 1 102 ? -3.541 7.062 -11.666 1.00 92.81 102 ASP A CA 1
ATOM 743 C C . ASP A 1 102 ? -2.989 8.336 -10.989 1.00 92.81 102 ASP A C 1
ATOM 745 O O . ASP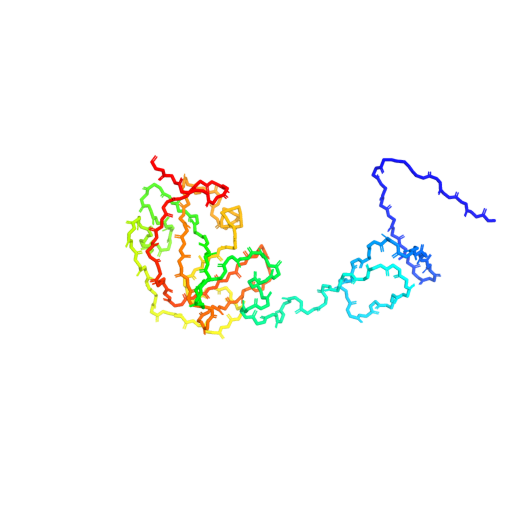 A 1 102 ? -1.993 8.291 -10.263 1.00 92.81 102 ASP A O 1
ATOM 749 N N . ALA A 1 103 ? -3.655 9.477 -11.187 1.00 94.00 103 ALA A N 1
ATOM 750 C CA . ALA A 1 103 ? -3.320 10.751 -10.573 1.00 94.00 103 ALA A CA 1
ATOM 751 C C . ALA A 1 103 ? -3.803 10.854 -9.114 1.00 94.00 103 ALA A C 1
ATOM 753 O O . ALA A 1 103 ? -4.829 10.298 -8.705 1.00 94.00 103 ALA A O 1
ATOM 754 N N . CYS A 1 104 ? -3.074 11.639 -8.318 1.00 93.00 104 CYS A N 1
ATOM 755 C CA . CYS A 1 104 ? -3.457 11.970 -6.946 1.00 93.00 104 CYS A CA 1
ATOM 756 C C . CYS A 1 104 ? -4.739 12.831 -6.904 1.00 93.00 104 CYS A C 1
ATOM 758 O O . CYS A 1 104 ? -4.949 13.675 -7.771 1.00 93.00 104 CYS A O 1
ATOM 760 N N . GLY A 1 105 ? -5.565 12.654 -5.866 1.00 92.88 105 GLY A N 1
ATOM 761 C CA . GLY A 1 105 ? -6.900 13.264 -5.754 1.00 92.88 105 GLY A CA 1
ATOM 762 C C . GLY A 1 105 ? -8.034 12.365 -6.271 1.00 92.88 105 GLY A C 1
ATOM 763 O O . GLY A 1 105 ? -7.774 11.255 -6.741 1.00 92.88 105 GLY A O 1
ATOM 764 N N . GLY A 1 106 ? -9.280 12.832 -6.131 1.00 94.62 106 GLY A N 1
ATOM 765 C CA . GLY A 1 106 ? -10.495 12.191 -6.650 1.00 94.62 106 GLY A CA 1
ATOM 766 C C . GLY A 1 106 ? -10.737 10.779 -6.119 1.00 94.62 106 GLY A C 1
ATOM 767 O O . GLY A 1 106 ? -10.644 9.815 -6.879 1.00 94.62 106 GLY A O 1
ATOM 768 N N . GLY A 1 107 ? -10.985 10.633 -4.817 1.00 97.56 107 GLY A N 1
ATOM 769 C CA . GLY A 1 107 ? -11.094 9.329 -4.159 1.00 97.56 107 GLY A CA 1
ATOM 770 C C . GLY A 1 107 ? -10.654 9.338 -2.696 1.00 97.56 107 GLY A C 1
ATOM 771 O O . GLY A 1 107 ? -9.979 10.263 -2.246 1.00 97.56 107 GLY A O 1
ATOM 772 N N . LEU A 1 108 ? -10.963 8.266 -1.965 1.00 98.38 108 LEU A N 1
ATOM 773 C CA . LEU A 1 108 ? -10.375 7.992 -0.654 1.00 98.38 108 LEU A CA 1
ATOM 774 C C . LEU A 1 108 ? -9.003 7.334 -0.830 1.00 98.38 108 LEU A C 1
ATOM 776 O O . LEU A 1 108 ? -8.903 6.300 -1.485 1.00 98.38 108 LEU A O 1
ATOM 780 N N . HIS A 1 109 ? -7.955 7.926 -0.254 1.00 98.06 109 HIS A N 1
ATOM 781 C CA . HIS A 1 109 ? -6.566 7.471 -0.418 1.00 98.06 109 HIS A CA 1
ATOM 782 C C . HIS A 1 109 ? -6.077 6.594 0.727 1.00 98.06 109 HIS A C 1
ATOM 784 O O . HIS A 1 109 ? -6.174 7.010 1.886 1.00 98.06 109 HIS A O 1
ATOM 790 N N . PHE A 1 110 ? -5.432 5.479 0.379 1.00 98.62 110 PHE A N 1
ATOM 791 C CA . PHE A 1 110 ? -4.918 4.478 1.314 1.00 98.62 110 PHE A CA 1
ATOM 792 C C . PHE A 1 110 ? -3.516 3.992 0.930 1.00 98.62 110 PHE A C 1
ATOM 794 O O . PHE A 1 110 ? -3.165 3.945 -0.250 1.00 98.62 110 PHE A O 1
ATOM 801 N N . GLY A 1 111 ? -2.722 3.613 1.932 1.00 98.31 111 GLY A N 1
ATOM 802 C CA . GLY A 1 111 ? -1.436 2.936 1.753 1.00 98.31 111 GLY A CA 1
ATOM 803 C C . GLY A 1 111 ? -1.565 1.414 1.918 1.00 98.31 111 GLY A C 1
ATOM 804 O O . GLY A 1 111 ? -2.486 0.955 2.597 1.00 98.31 111 GLY A O 1
ATOM 805 N N . PRO A 1 112 ? -0.646 0.613 1.348 1.00 98.44 112 PRO A N 1
ATOM 806 C CA . PRO A 1 112 ? -0.626 -0.837 1.554 1.00 98.44 112 PRO A CA 1
ATOM 807 C C . PRO A 1 112 ? -0.161 -1.236 2.961 1.00 98.44 112 PRO A C 1
ATOM 809 O O . PRO A 1 112 ? -0.421 -2.351 3.395 1.00 98.44 112 PRO A O 1
ATOM 812 N N . THR A 1 113 ? 0.497 -0.329 3.693 1.00 98.56 113 THR A N 1
ATOM 813 C CA . THR A 1 113 ? 0.862 -0.501 5.108 1.00 98.56 113 THR A CA 1
ATOM 814 C C . THR A 1 113 ? 0.621 0.798 5.888 1.00 98.56 113 THR A C 1
ATOM 816 O O . THR A 1 113 ? 0.586 1.872 5.270 1.00 98.56 113 THR A O 1
ATOM 819 N N . PRO A 1 114 ? 0.518 0.754 7.232 1.00 98.62 114 PRO A N 1
ATOM 820 C CA . PRO A 1 114 ? 0.444 1.968 8.047 1.00 98.62 114 PRO A CA 1
ATOM 821 C C . PRO A 1 114 ? 1.636 2.908 7.831 1.00 98.62 114 PRO A C 1
ATOM 823 O O . PRO A 1 114 ? 1.441 4.111 7.715 1.00 98.62 114 PRO A O 1
ATOM 826 N N . ALA A 1 115 ? 2.854 2.380 7.661 1.00 98.12 115 ALA A N 1
ATOM 827 C CA . ALA A 1 115 ? 4.042 3.189 7.366 1.00 98.12 115 ALA A CA 1
ATOM 828 C C . ALA A 1 115 ? 3.942 3.944 6.024 1.00 98.12 115 ALA A C 1
ATOM 830 O O . ALA A 1 115 ? 4.333 5.108 5.933 1.00 98.12 115 ALA A O 1
ATOM 831 N N . HIS A 1 116 ? 3.367 3.325 4.985 1.00 98.44 116 HIS A N 1
ATOM 832 C CA . HIS A 1 116 ? 3.075 4.034 3.736 1.00 98.44 116 HIS A CA 1
ATOM 833 C C . HIS A 1 116 ? 2.023 5.125 3.945 1.00 98.44 116 HIS A C 1
ATOM 835 O O . HIS A 1 116 ? 2.179 6.228 3.426 1.00 98.44 116 HIS A O 1
ATOM 841 N N . ALA A 1 117 ? 0.975 4.853 4.726 1.00 98.25 117 ALA A N 1
ATOM 842 C CA . ALA A 1 117 ? -0.030 5.861 5.050 1.00 98.25 117 ALA A CA 1
ATOM 843 C C . ALA A 1 117 ? 0.572 7.037 5.850 1.00 98.25 117 ALA A C 1
ATOM 845 O O . ALA A 1 117 ? 0.295 8.190 5.521 1.00 98.25 117 ALA A O 1
ATOM 846 N N . LEU A 1 118 ? 1.454 6.754 6.816 1.00 98.44 118 LEU A N 1
ATOM 847 C CA . LEU A 1 118 ? 2.186 7.743 7.614 1.00 98.44 118 LEU A CA 1
ATOM 848 C C . LEU A 1 118 ? 3.040 8.669 6.743 1.00 98.44 118 LEU A C 1
ATOM 850 O O . LEU A 1 118 ? 3.081 9.869 6.984 1.00 98.44 118 LEU A O 1
ATOM 854 N N . SER A 1 119 ? 3.666 8.149 5.680 1.00 97.75 119 SER A N 1
ATOM 855 C CA . SER A 1 119 ? 4.469 8.976 4.763 1.00 97.75 119 SER A CA 1
ATOM 856 C C . SER A 1 119 ? 3.675 10.112 4.094 1.00 97.75 119 SER A C 1
ATOM 858 O O . SER A 1 119 ? 4.265 11.092 3.646 1.00 97.75 119 SER A O 1
ATOM 860 N N . TYR A 1 120 ? 2.342 9.998 4.048 1.00 96.50 120 TYR A N 1
ATOM 861 C CA . TYR A 1 120 ? 1.437 11.013 3.504 1.00 96.50 120 TYR A CA 1
ATOM 862 C C . TYR A 1 120 ? 0.753 11.883 4.560 1.00 96.50 120 TYR A C 1
ATOM 864 O O . TYR A 1 120 ? 0.136 12.883 4.193 1.00 96.50 120 TYR A O 1
ATOM 872 N N . PHE A 1 121 ? 0.830 11.503 5.834 1.00 97.75 121 PHE A N 1
ATOM 873 C CA . PHE A 1 121 ? 0.313 12.284 6.954 1.00 97.75 121 PHE A CA 1
ATOM 874 C C . PHE A 1 121 ? 1.238 12.089 8.168 1.00 97.75 121 PHE A C 1
ATOM 876 O O . PHE A 1 121 ? 0.892 11.331 9.074 1.00 97.75 121 PHE A O 1
ATOM 883 N N . PRO A 1 122 ? 2.453 12.677 8.150 1.00 97.44 122 PRO A N 1
ATOM 884 C CA . PRO A 1 122 ? 3.487 12.421 9.159 1.00 97.44 122 PRO A CA 1
ATOM 885 C C . PRO A 1 122 ? 3.094 12.787 10.596 1.00 97.44 122 PRO A C 1
ATOM 887 O O . PRO A 1 122 ? 3.683 12.270 11.540 1.00 97.44 122 PRO A O 1
ATOM 890 N N . GLU A 1 123 ? 2.115 13.674 10.758 1.00 97.38 123 GLU A N 1
ATOM 891 C CA . GLU A 1 123 ? 1.533 14.108 12.028 1.00 97.38 123 GLU A CA 1
ATOM 892 C C . GLU A 1 123 ? 0.420 13.184 12.553 1.00 97.38 123 GLU A C 1
ATOM 894 O O . GLU A 1 123 ? -0.189 13.482 13.580 1.00 97.38 123 GLU A O 1
ATOM 899 N N . ALA A 1 124 ? 0.129 12.079 11.859 1.00 98.06 124 ALA A N 1
ATOM 900 C CA . ALA A 1 124 ? -0.862 11.106 12.297 1.00 98.06 124 ALA A CA 1
ATOM 901 C C . ALA A 1 124 ? -0.543 10.551 13.688 1.00 98.06 124 ALA A C 1
ATOM 903 O O . ALA A 1 124 ? 0.588 10.161 13.981 1.00 98.06 124 ALA A O 1
ATOM 904 N N . THR A 1 125 ? -1.576 10.436 14.512 1.00 98.12 125 THR A N 1
ATOM 905 C CA . THR A 1 125 ? -1.497 9.842 15.850 1.00 98.12 125 THR A CA 1
ATOM 906 C C . THR A 1 125 ? -2.076 8.429 15.883 1.00 98.12 125 THR A C 1
ATOM 908 O O . THR A 1 125 ? -1.787 7.665 16.804 1.00 98.12 125 THR A O 1
ATOM 911 N N . LYS A 1 126 ? -2.875 8.060 14.872 1.00 98.50 126 LYS A N 1
ATOM 912 C CA . LYS A 1 126 ? -3.614 6.796 14.791 1.00 98.50 126 LYS A CA 1
ATOM 913 C C . LYS A 1 126 ? -3.590 6.214 13.382 1.00 98.50 126 LYS A C 1
ATOM 915 O O . LYS A 1 126 ? -3.382 6.919 12.390 1.00 98.50 126 LYS A O 1
ATOM 920 N N . PHE A 1 127 ? -3.874 4.917 13.287 1.00 98.81 127 PHE A N 1
ATOM 921 C CA . PHE A 1 127 ? -4.031 4.218 12.016 1.00 98.81 127 PHE A CA 1
ATOM 922 C C . PHE A 1 127 ? -5.306 3.392 12.016 1.00 98.81 127 PHE A C 1
ATOM 924 O O . PHE A 1 127 ? -5.715 2.850 13.040 1.00 98.81 127 PHE A O 1
ATOM 931 N N . VAL A 1 128 ? -5.911 3.257 10.840 1.00 98.75 128 VAL A N 1
ATOM 932 C CA . VAL A 1 128 ? -7.009 2.319 10.627 1.00 98.75 128 VAL A CA 1
ATOM 933 C C . VAL A 1 128 ? -6.716 1.391 9.462 1.00 98.75 128 VAL A C 1
ATOM 935 O O . VAL A 1 128 ? -6.183 1.814 8.433 1.00 98.75 128 VAL A O 1
ATOM 938 N N . ALA A 1 129 ? -7.098 0.128 9.616 1.00 98.75 129 ALA A N 1
ATOM 939 C CA . ALA A 1 129 ? -7.272 -0.802 8.517 1.00 98.75 129 ALA A CA 1
ATOM 940 C C . ALA A 1 129 ? -8.671 -0.623 7.913 1.00 98.75 129 ALA A C 1
ATOM 942 O O . ALA A 1 129 ? -9.663 -0.491 8.631 1.00 98.75 129 ALA A O 1
ATOM 943 N N . VAL A 1 130 ? -8.756 -0.645 6.586 1.00 98.69 130 VAL A N 1
ATOM 944 C CA . VAL A 1 130 ? -10.002 -0.546 5.820 1.00 98.69 130 VAL A CA 1
ATOM 945 C C . VAL A 1 130 ? -10.085 -1.673 4.801 1.00 98.69 130 VAL A C 1
ATOM 947 O O . VAL A 1 130 ? -9.067 -2.143 4.295 1.00 98.69 130 VAL A O 1
ATOM 950 N N . GLY A 1 131 ? -11.303 -2.097 4.462 1.00 98.62 131 GLY A N 1
ATOM 951 C CA . GLY A 1 131 ? -11.529 -3.002 3.334 1.00 98.62 131 GLY A CA 1
ATOM 952 C C . GLY A 1 131 ? -12.024 -2.249 2.111 1.00 98.62 131 GLY A C 1
ATOM 953 O O . GLY A 1 131 ? -13.018 -1.535 2.207 1.00 98.62 131 GLY A O 1
ATOM 954 N N . VAL A 1 132 ? -11.395 -2.451 0.958 1.00 98.69 132 VAL A N 1
ATOM 955 C CA . VAL A 1 132 ? -11.789 -1.851 -0.326 1.00 98.69 132 VAL A CA 1
ATOM 956 C C . VAL A 1 132 ? -11.945 -2.944 -1.381 1.00 98.69 132 VAL A C 1
ATOM 958 O O . VAL A 1 132 ? -11.171 -3.897 -1.398 1.00 98.69 132 VAL A O 1
ATOM 961 N N . ARG A 1 133 ? -12.934 -2.835 -2.277 1.00 98.69 133 ARG A N 1
ATOM 962 C CA . ARG A 1 133 ? -13.052 -3.775 -3.403 1.00 98.69 133 ARG A CA 1
ATOM 963 C C . ARG A 1 133 ? -11.874 -3.605 -4.358 1.00 98.69 133 ARG A C 1
ATOM 965 O O . ARG A 1 133 ? -11.653 -2.504 -4.847 1.00 98.69 133 ARG A O 1
ATOM 972 N N . VAL A 1 134 ? -11.189 -4.700 -4.690 1.00 98.62 134 VAL A N 1
ATOM 973 C CA . VAL A 1 134 ? -10.081 -4.684 -5.667 1.00 98.62 134 VAL A CA 1
ATOM 974 C C . VAL A 1 134 ? -10.555 -4.142 -7.020 1.00 98.62 134 VAL A C 1
ATOM 976 O O . VAL A 1 134 ? -9.862 -3.344 -7.635 1.00 98.62 134 VAL A O 1
ATOM 979 N N . SER A 1 135 ? -11.784 -4.469 -7.434 1.00 98.25 135 SER A N 1
ATOM 980 C CA . SER A 1 135 ? -12.393 -3.971 -8.678 1.00 98.25 135 SER A CA 1
ATOM 981 C C . SER A 1 135 ? -12.654 -2.458 -8.712 1.00 98.25 135 SER A C 1
ATOM 983 O O . SER A 1 135 ? -13.015 -1.930 -9.756 1.00 98.25 135 SER A O 1
ATOM 985 N N . GLU A 1 136 ? -12.560 -1.773 -7.573 1.00 98.00 136 GLU A N 1
ATOM 986 C CA . GLU A 1 136 ? -12.773 -0.325 -7.432 1.00 98.00 136 GLU A CA 1
ATOM 987 C C . GLU A 1 136 ? -11.491 0.398 -6.992 1.00 98.00 136 GLU A C 1
ATOM 989 O O . GLU A 1 136 ? -11.513 1.597 -6.712 1.00 98.00 136 GLU A O 1
ATOM 994 N N . LEU A 1 137 ? -10.386 -0.341 -6.877 1.00 98.31 137 LEU A N 1
ATOM 995 C CA . LEU A 1 137 ? -9.111 0.164 -6.409 1.00 98.31 137 LEU A CA 1
ATOM 996 C C . LEU A 1 137 ? -8.297 0.684 -7.594 1.00 98.31 137 LEU A C 1
ATOM 998 O O . LEU A 1 137 ? -8.117 -0.007 -8.593 1.00 98.31 137 LEU A O 1
ATOM 1002 N N . ARG A 1 138 ? -7.756 1.892 -7.456 1.00 98.12 138 ARG A N 1
ATOM 1003 C CA . ARG A 1 138 ? -6.888 2.516 -8.454 1.00 98.12 138 ARG A CA 1
ATOM 1004 C C . ARG A 1 138 ? -5.527 2.850 -7.841 1.00 98.12 138 ARG A C 1
ATOM 1006 O O . ARG A 1 138 ? -5.459 3.771 -7.020 1.00 98.12 138 ARG A O 1
ATOM 1013 N N . PRO A 1 139 ? -4.451 2.135 -8.211 1.00 97.69 139 PRO A N 1
ATOM 1014 C CA . PRO A 1 139 ? -3.087 2.516 -7.853 1.00 97.69 139 PRO A CA 1
ATOM 1015 C C . PRO A 1 139 ? -2.743 3.936 -8.318 1.00 97.69 139 PRO A C 1
ATOM 1017 O O . PRO A 1 139 ? -3.205 4.378 -9.370 1.00 97.69 139 PRO A O 1
ATOM 1020 N N . ILE A 1 140 ? -1.947 4.651 -7.522 1.00 96.38 140 ILE A N 1
ATOM 1021 C CA . ILE A 1 140 ? -1.448 5.996 -7.831 1.00 96.38 140 ILE A CA 1
ATOM 1022 C C . ILE A 1 140 ? 0.066 5.940 -7.990 1.00 96.38 140 ILE A C 1
ATOM 1024 O O . ILE A 1 140 ? 0.771 5.414 -7.128 1.00 96.38 140 ILE A O 1
ATOM 1028 N N . ASN A 1 141 ? 0.557 6.550 -9.064 1.00 89.44 141 ASN A N 1
ATOM 1029 C CA . ASN A 1 141 ? 1.970 6.561 -9.426 1.00 89.44 141 ASN A CA 1
ATOM 1030 C C . ASN A 1 141 ? 2.722 7.780 -8.853 1.00 89.44 141 ASN A C 1
ATOM 1032 O O . ASN A 1 141 ? 2.126 8.799 -8.501 1.00 89.44 141 ASN A O 1
ATOM 1036 N N . GLY A 1 142 ? 4.058 7.696 -8.796 1.00 84.31 142 GLY A N 1
ATOM 1037 C CA . GLY A 1 142 ? 4.930 8.858 -8.556 1.00 84.31 142 GLY A CA 1
ATOM 1038 C C . GLY A 1 142 ? 5.249 9.199 -7.093 1.00 84.31 142 GLY A C 1
ATOM 1039 O O . GLY A 1 142 ? 5.632 10.331 -6.810 1.00 84.31 142 GLY A O 1
ATOM 1040 N N . GLY A 1 143 ? 5.120 8.255 -6.157 1.00 89.31 143 GLY A N 1
ATOM 1041 C CA . GLY A 1 143 ? 5.497 8.455 -4.751 1.00 89.31 143 GLY A CA 1
ATOM 1042 C C . GLY A 1 143 ? 5.527 7.151 -3.948 1.00 89.31 143 GLY A C 1
ATOM 1043 O O . GLY A 1 143 ? 5.527 6.076 -4.554 1.00 89.31 143 GLY A O 1
ATOM 1044 N N . PRO A 1 144 ? 5.546 7.223 -2.599 1.00 93.88 144 PRO A N 1
ATOM 1045 C CA . PRO A 1 144 ? 5.301 6.055 -1.753 1.00 93.88 144 PRO A CA 1
ATOM 1046 C C . PRO A 1 144 ? 4.046 5.296 -2.204 1.00 93.88 144 PRO A C 1
ATOM 1048 O O . PRO A 1 144 ? 3.093 5.898 -2.690 1.00 93.88 144 PRO A O 1
ATOM 1051 N N . ALA A 1 145 ? 4.026 3.973 -2.063 1.00 96.19 145 ALA A N 1
ATOM 1052 C CA . ALA A 1 145 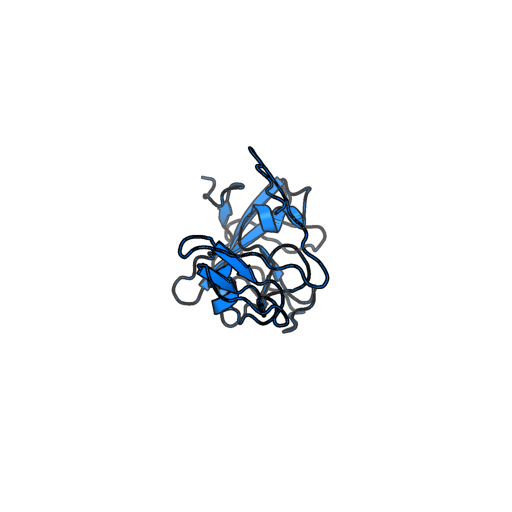? 2.910 3.174 -2.557 1.00 96.19 145 ALA A CA 1
ATOM 1053 C C . ALA A 1 145 ? 1.563 3.658 -1.987 1.00 96.19 145 ALA A C 1
ATOM 1055 O O . ALA A 1 145 ? 1.382 3.760 -0.770 1.00 96.19 145 ALA A O 1
ATOM 1056 N N . LYS A 1 146 ? 0.616 3.959 -2.881 1.00 96.75 146 LYS A N 1
ATOM 1057 C CA . LYS A 1 146 ? -0.713 4.474 -2.548 1.00 96.75 146 LYS A CA 1
ATOM 1058 C C . LYS A 1 146 ? -1.722 4.054 -3.604 1.00 96.75 146 LYS A C 1
ATOM 1060 O O . LYS A 1 146 ? -1.401 3.997 -4.787 1.00 96.75 1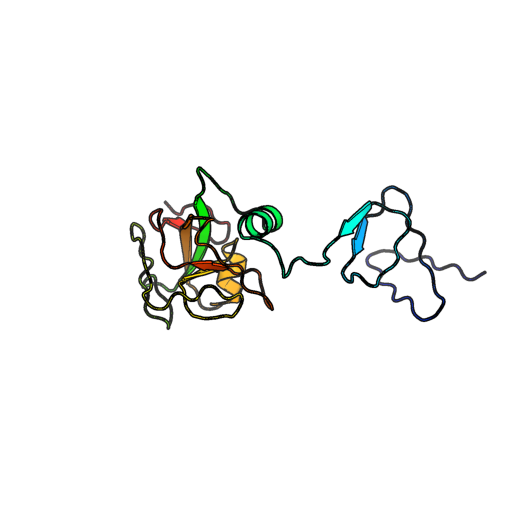46 LYS A O 1
ATOM 1065 N N . ALA A 1 147 ? -2.959 3.855 -3.181 1.00 98.19 147 ALA A N 1
ATOM 1066 C CA . ALA A 1 147 ? -4.094 3.669 -4.068 1.00 98.19 147 ALA A CA 1
ATOM 1067 C C . ALA A 1 147 ? -5.282 4.520 -3.604 1.00 98.19 147 ALA A C 1
ATOM 1069 O O . ALA A 1 147 ? -5.299 5.036 -2.480 1.00 98.19 147 ALA A O 1
ATOM 1070 N N . LYS A 1 148 ? -6.272 4.688 -4.479 1.00 98.25 148 LYS A N 1
ATOM 1071 C CA . LYS A 1 148 ? -7.542 5.341 -4.164 1.00 98.25 148 LYS A CA 1
ATOM 1072 C C . LYS A 1 148 ? -8.738 4.476 -4.523 1.00 98.25 148 LYS A C 1
ATOM 1074 O O . LYS A 1 148 ? -8.646 3.615 -5.391 1.00 98.25 148 LYS A O 1
ATOM 1079 N N . ALA A 1 149 ? -9.854 4.733 -3.854 1.00 98.50 149 ALA A N 1
ATOM 1080 C CA . ALA A 1 149 ? -11.114 4.045 -4.088 1.00 98.50 149 ALA A CA 1
ATOM 1081 C C . ALA A 1 149 ? -12.317 4.936 -3.752 1.00 98.50 149 ALA A C 1
ATOM 1083 O O . ALA A 1 149 ? -12.172 5.882 -2.974 1.00 98.50 149 ALA A O 1
ATOM 1084 N N . PRO A 1 150 ? -13.511 4.641 -4.294 1.00 98.50 150 PRO A N 1
ATOM 1085 C CA . PRO A 1 150 ? -14.706 5.440 -4.040 1.00 98.50 150 PRO A CA 1
ATOM 1086 C C . PRO A 1 150 ? -15.268 5.252 -2.627 1.00 98.50 150 PRO A C 1
ATOM 1088 O O . PRO A 1 150 ? -15.929 6.143 -2.102 1.00 98.50 150 PRO A O 1
ATOM 1091 N N . ARG A 1 151 ? -15.061 4.083 -2.008 1.00 98.62 151 ARG A N 1
ATOM 1092 C CA . ARG A 1 151 ? -15.619 3.773 -0.686 1.00 98.62 151 ARG A CA 1
ATOM 1093 C C . ARG A 1 151 ? -14.952 2.591 -0.004 1.00 98.62 151 ARG A C 1
ATOM 1095 O O . ARG A 1 151 ? -14.410 1.693 -0.646 1.00 98.62 151 ARG A O 1
ATOM 1102 N N . VAL A 1 152 ? -15.105 2.573 1.310 1.00 98.81 152 VAL A N 1
ATOM 1103 C CA . VAL A 1 152 ? -14.760 1.471 2.199 1.00 98.81 152 VAL A CA 1
ATOM 1104 C C . VAL A 1 152 ? -15.944 0.498 2.297 1.00 98.81 152 VAL A C 1
ATOM 1106 O O . VAL A 1 152 ? -17.097 0.902 2.425 1.00 98.81 152 VAL A O 1
ATOM 1109 N N . VAL A 1 153 ? -15.676 -0.807 2.209 1.00 98.62 153 VAL A N 1
ATOM 1110 C CA . VAL A 1 153 ? -16.689 -1.881 2.220 1.00 98.62 153 VAL A CA 1
ATOM 1111 C C . VAL A 1 153 ? -16.620 -2.770 3.467 1.00 98.62 153 VAL A C 1
ATOM 1113 O O . VAL A 1 153 ? -17.653 -3.309 3.885 1.00 98.62 153 VAL A O 1
ATOM 1116 N N . SER A 1 154 ? -15.456 -2.849 4.118 1.00 97.88 154 SER A N 1
ATOM 1117 C CA . SER A 1 154 ? -15.290 -3.422 5.465 1.00 97.88 154 SER A CA 1
ATOM 1118 C C . SER A 1 154 ? -15.044 -2.303 6.460 1.00 97.88 154 SER A C 1
ATOM 1120 O O . SER A 1 154 ? -14.275 -1.404 6.145 1.00 97.88 154 SER A O 1
ATOM 1122 N N . ALA A 1 155 ? -15.692 -2.361 7.624 1.00 97.12 155 ALA A N 1
ATOM 1123 C CA . ALA A 1 155 ? -15.614 -1.302 8.623 1.00 97.12 155 ALA A CA 1
ATOM 1124 C C . ALA A 1 155 ? -14.162 -0.950 8.982 1.00 97.12 155 ALA A C 1
ATOM 1126 O O . ALA A 1 155 ? -13.313 -1.842 9.014 1.00 97.12 155 ALA A O 1
ATOM 1127 N N . CYS A 1 156 ? -13.900 0.331 9.239 1.00 98.62 156 CYS A N 1
ATOM 1128 C CA . CYS A 1 156 ? -12.620 0.797 9.756 1.00 98.62 156 CYS A CA 1
ATOM 1129 C C . CYS A 1 156 ? -12.314 0.096 11.088 1.00 98.62 156 CYS A C 1
ATOM 1131 O O . CYS A 1 156 ? -13.196 -0.026 11.939 1.00 98.62 156 CYS A O 1
ATOM 1133 N N . VAL A 1 157 ? -11.076 -0.350 11.266 1.00 98.50 157 VAL A N 1
ATOM 1134 C CA . VAL A 1 157 ? -10.585 -0.980 12.501 1.00 98.50 157 VAL A CA 1
ATOM 1135 C C . VAL A 1 157 ? -9.311 -0.260 12.919 1.00 98.50 157 VAL A C 1
ATOM 1137 O O . VAL A 1 157 ? -8.424 -0.108 12.082 1.00 98.50 157 VAL A O 1
ATOM 1140 N N . GLU A 1 158 ? -9.213 0.196 14.171 1.00 98.69 158 GLU A N 1
ATOM 1141 C CA . GLU A 1 158 ? -7.973 0.799 14.685 1.00 98.69 158 GLU A CA 1
ATOM 1142 C C . GLU A 1 158 ? -6.852 -0.238 14.696 1.00 98.69 158 GLU A C 1
ATOM 1144 O O . GLU A 1 158 ? -7.030 -1.372 15.141 1.00 98.69 158 GLU A O 1
ATOM 1149 N N . VAL A 1 159 ? -5.685 0.159 14.199 1.00 98.81 159 VAL A N 1
ATOM 1150 C CA . VAL A 1 159 ? -4.486 -0.675 14.185 1.00 98.81 159 VAL A CA 1
ATOM 1151 C C . VAL A 1 159 ? -3.268 0.124 14.632 1.00 98.81 159 VAL A C 1
ATOM 1153 O O . VAL A 1 159 ? -3.229 1.349 14.532 1.00 98.81 159 VAL A O 1
ATOM 1156 N N . ASP A 1 160 ? -2.249 -0.581 15.105 1.00 98.50 160 ASP A N 1
ATOM 1157 C CA . ASP A 1 160 ? -0.939 -0.010 15.376 1.00 98.50 160 ASP A CA 1
ATOM 1158 C C . ASP A 1 160 ? -0.139 0.231 14.077 1.00 98.50 160 ASP A C 1
ATOM 1160 O O . ASP A 1 160 ? -0.569 -0.080 12.960 1.00 98.50 160 ASP A O 1
ATOM 1164 N N . ILE A 1 161 ? 1.076 0.770 14.217 1.00 97.81 161 ILE A N 1
ATOM 1165 C CA . ILE A 1 161 ? 1.991 1.032 13.091 1.00 97.81 161 ILE A CA 1
ATOM 1166 C C . ILE A 1 161 ? 2.397 -0.244 12.323 1.00 97.81 161 ILE A C 1
ATOM 1168 O O . ILE A 1 161 ? 2.871 -0.172 11.186 1.00 97.81 161 ILE A O 1
ATOM 1172 N N . HIS A 1 162 ? 2.197 -1.421 12.914 1.00 97.31 162 HIS A N 1
ATOM 1173 C CA . HIS A 1 162 ? 2.475 -2.722 12.313 1.00 97.31 162 HIS A CA 1
ATOM 1174 C C . HIS A 1 162 ? 1.231 -3.359 11.675 1.00 97.31 162 HIS A C 1
ATOM 1176 O O . HIS A 1 162 ? 1.329 -4.442 11.098 1.00 97.31 162 HIS A O 1
ATOM 1182 N N . GLY A 1 163 ? 0.077 -2.685 11.721 1.00 97.12 163 GLY A N 1
ATOM 1183 C CA . GLY A 1 163 ? -1.180 -3.166 11.154 1.00 97.12 163 GLY A CA 1
ATOM 1184 C C . GLY A 1 163 ? -1.886 -4.195 12.036 1.00 97.12 163 GLY A C 1
ATOM 1185 O O . GLY A 1 163 ? -2.781 -4.892 11.555 1.00 97.12 163 GLY A O 1
ATOM 1186 N N . LYS A 1 164 ? -1.492 -4.316 13.308 1.00 97.88 164 LYS A N 1
ATOM 1187 C CA . LYS A 1 164 ? -2.169 -5.166 14.285 1.00 97.88 164 LYS A CA 1
ATOM 1188 C C . LYS A 1 164 ? -3.281 -4.373 14.961 1.00 97.88 164 LYS A C 1
ATOM 1190 O O . LYS A 1 164 ? -3.067 -3.238 15.365 1.00 97.88 164 LYS A O 1
ATOM 1195 N N . GLU A 1 165 ? -4.452 -4.983 15.094 1.00 97.56 165 GLU A N 1
ATOM 1196 C CA . GLU A 1 165 ? -5.598 -4.385 15.782 1.00 97.56 165 GLU A CA 1
ATOM 1197 C C . GLU A 1 165 ? -5.252 -3.960 17.215 1.00 97.56 165 GLU A C 1
ATOM 1199 O O . GLU A 1 165 ? -4.590 -4.702 17.951 1.00 97.56 165 GLU A O 1
ATOM 1204 N N . VAL A 1 166 ? -5.690 -2.753 17.578 1.00 94.12 166 VAL A N 1
ATOM 1205 C CA . VAL A 1 166 ? -5.586 -2.210 18.935 1.00 94.12 166 VAL A CA 1
ATOM 1206 C C . VAL A 1 166 ? -6.880 -2.564 19.664 1.00 94.12 166 VAL A C 1
ATOM 1208 O O . VAL A 1 166 ? -7.952 -2.104 19.284 1.00 94.12 166 VAL A O 1
ATOM 1211 N N . THR A 1 167 ? -6.775 -3.428 20.672 1.00 74.75 167 THR A N 1
ATOM 1212 C CA . THR A 1 167 ? -7.872 -3.831 21.572 1.00 74.75 167 THR A CA 1
ATOM 1213 C C . THR A 1 167 ? -7.841 -3.060 22.874 1.00 74.75 167 THR A C 1
ATOM 1215 O O . THR A 1 167 ? -6.713 -2.920 23.405 1.00 74.75 167 THR A O 1
#

InterPro domains:
  IPR056083 Domain of unknown function DUF7666 [PF24703] (70-137)

Secondary structure (DSSP, 8-state):
-------SS------TT------TT-EEEE--TT----SSEEEE-TTGGG--HHHHHHHTT--EETTEEEEEEEE-TTS--TT-----TT---B-S----SSSSSSSEEEBSSHHHHHTT-TT--EEEEEEEEGGG-EEE-SSSSEEEESB-SEEEEEE-TTS-B--

pLDDT: mean 93.17, std 7.15, range [53.59, 98.88]

Sequence (167 aa):
MASVTACGSASVTACDSASVRASKLVAVHKHSARAKISGGVVLDHTGVEKFSADEWCEYHGVKVSRGVATLYKAVNDEWTTSRGVDYSPGSKPACNDFSDTDACGGGLHFGPTPAHALSYFPEATKFVAVGVRVSELRPINGGPAKAKAPRVVSACVEVDIHGKEVT